Protein AF-A0A1Q3BZV1-F1 (afdb_monomer_lite)

Structure (mmCIF, N/CA/C/O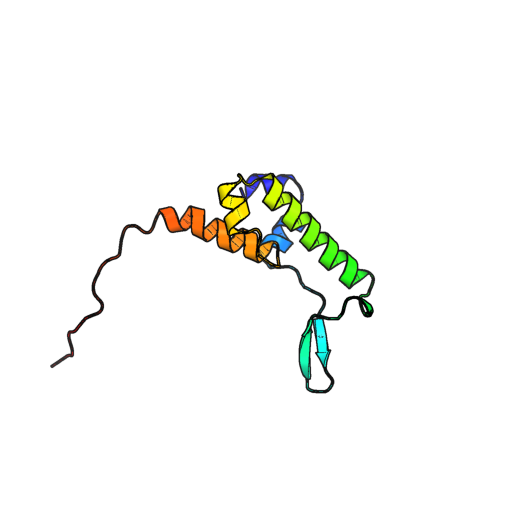 backbone):
data_AF-A0A1Q3BZV1-F1
#
_entry.id   AF-A0A1Q3BZV1-F1
#
loop_
_atom_site.group_PDB
_atom_site.id
_atom_site.type_symbol
_atom_site.label_atom_id
_atom_site.label_alt_id
_atom_site.label_comp_id
_atom_site.label_asym_id
_atom_site.label_entity_id
_atom_site.label_seq_id
_atom_site.pdbx_PDB_ins_code
_atom_site.Cartn_x
_atom_site.Cartn_y
_atom_site.Cartn_z
_atom_site.occupancy
_atom_site.B_iso_or_equiv
_atom_site.auth_seq_id
_atom_site.auth_comp_id
_atom_site.auth_asym_id
_atom_site.auth_atom_id
_atom_site.pdbx_PDB_model_num
ATOM 1 N N . MET A 1 1 ? -12.630 8.634 7.072 1.00 69.25 1 MET A N 1
ATOM 2 C CA . MET A 1 1 ? -11.194 8.699 6.705 1.00 69.25 1 MET A CA 1
ATOM 3 C C . MET A 1 1 ? -10.965 9.032 5.222 1.00 69.25 1 MET A C 1
ATOM 5 O O . MET A 1 1 ? -9.982 9.682 4.902 1.00 69.25 1 MET A O 1
ATOM 9 N N . THR A 1 2 ? -11.905 8.689 4.336 1.00 68.62 2 THR A N 1
ATOM 10 C CA . THR A 1 2 ? -11.879 8.932 2.879 1.00 68.62 2 THR A CA 1
ATOM 11 C C . THR A 1 2 ? -11.636 10.395 2.478 1.00 68.62 2 THR A C 1
ATOM 13 O O . THR A 1 2 ? -10.730 10.671 1.699 1.00 68.62 2 THR A O 1
ATOM 16 N N . ILE A 1 3 ? -12.382 11.340 3.071 1.00 71.69 3 ILE A N 1
ATOM 17 C CA . ILE A 1 3 ? -12.313 12.775 2.727 1.00 71.69 3 ILE A CA 1
ATOM 18 C C . ILE A 1 3 ? -10.908 13.343 2.981 1.00 71.69 3 ILE A C 1
ATOM 20 O O . ILE A 1 3 ? -10.380 14.065 2.147 1.00 71.69 3 ILE A O 1
ATOM 24 N N . PHE A 1 4 ? -10.265 12.961 4.088 1.00 72.81 4 PHE A N 1
ATOM 25 C CA . PHE A 1 4 ? -8.923 13.433 4.446 1.00 72.81 4 PHE A CA 1
ATOM 26 C C . PHE A 1 4 ? -7.856 13.008 3.424 1.00 72.81 4 PHE A C 1
ATOM 28 O O . PHE A 1 4 ? -7.014 13.810 3.026 1.00 72.81 4 PHE A O 1
ATOM 35 N N . ILE A 1 5 ? -7.914 11.758 2.958 1.00 72.19 5 ILE A N 1
ATOM 36 C CA . ILE A 1 5 ? -6.959 11.228 1.975 1.00 72.19 5 ILE A CA 1
ATOM 37 C C . ILE A 1 5 ? -7.179 11.890 0.609 1.00 72.19 5 ILE A C 1
ATOM 39 O O . ILE A 1 5 ? -6.217 12.334 -0.015 1.00 72.19 5 ILE A O 1
ATOM 43 N N . GLN A 1 6 ? -8.440 12.039 0.191 1.00 73.00 6 GLN A N 1
ATOM 44 C CA . GLN A 1 6 ? -8.803 12.721 -1.056 1.00 73.00 6 GLN A CA 1
ATOM 45 C C . GLN A 1 6 ? -8.371 14.195 -1.071 1.00 73.00 6 GLN A C 1
ATOM 47 O O . GLN A 1 6 ? -7.929 14.688 -2.104 1.00 73.00 6 GLN A O 1
ATOM 52 N N . THR A 1 7 ? -8.440 14.894 0.070 1.00 71.81 7 THR A N 1
ATOM 53 C CA . THR A 1 7 ? -7.965 16.286 0.177 1.00 71.81 7 THR A CA 1
ATOM 54 C C . THR A 1 7 ? -6.444 16.429 0.150 1.00 71.81 7 THR A C 1
ATOM 56 O O . THR A 1 7 ? -5.950 17.515 -0.139 1.00 71.81 7 THR A O 1
ATOM 59 N N . LEU A 1 8 ? -5.697 15.366 0.464 1.00 74.94 8 LEU A N 1
ATOM 60 C CA . LEU A 1 8 ? -4.234 15.395 0.464 1.00 74.94 8 LEU A CA 1
ATOM 61 C C . LEU A 1 8 ? -3.655 15.140 -0.928 1.00 74.94 8 LEU A C 1
ATOM 63 O O . LEU A 1 8 ? -2.739 15.851 -1.335 1.00 74.94 8 LEU A O 1
ATOM 67 N N . ASP A 1 9 ? -4.145 14.114 -1.629 1.00 77.50 9 ASP A N 1
ATOM 68 C CA . ASP A 1 9 ? -3.689 13.750 -2.975 1.00 77.50 9 ASP A CA 1
ATOM 69 C C . ASP A 1 9 ? -4.637 12.696 -3.572 1.00 77.50 9 ASP A C 1
ATOM 71 O O . ASP A 1 9 ? -4.674 11.548 -3.115 1.00 77.50 9 ASP A O 1
ATOM 75 N N . PHE A 1 10 ? -5.397 13.066 -4.605 1.00 76.62 10 PHE A N 1
ATOM 76 C CA . PHE A 1 10 ? -6.326 12.146 -5.271 1.00 76.62 10 PHE A CA 1
ATOM 77 C C . PHE A 1 10 ? -5.608 10.934 -5.884 1.00 76.62 10 PHE A C 1
ATOM 79 O O . PHE A 1 10 ? -6.137 9.829 -5.843 1.00 76.62 10 PHE A O 1
ATOM 86 N N . ASN A 1 11 ? -4.360 11.095 -6.340 1.00 77.75 11 ASN A N 1
ATOM 87 C CA . ASN A 1 11 ? -3.597 9.975 -6.894 1.00 77.75 11 ASN A CA 1
ATOM 88 C C . ASN A 1 11 ? -3.230 8.948 -5.814 1.00 77.75 11 ASN A C 1
ATOM 90 O O . ASN A 1 11 ? -3.091 7.762 -6.101 1.00 77.75 11 ASN A O 1
ATOM 94 N N . LEU A 1 12 ? -3.063 9.378 -4.557 1.00 80.06 12 LEU A N 1
ATOM 95 C CA . LEU A 1 12 ? -2.845 8.444 -3.449 1.00 80.06 12 LEU A CA 1
ATOM 96 C C . LEU A 1 12 ? -4.130 7.698 -3.099 1.00 80.06 12 LEU A C 1
ATOM 98 O O . LEU A 1 12 ? -4.064 6.528 -2.730 1.00 80.06 12 LEU A O 1
ATOM 102 N N . TRP A 1 13 ? -5.286 8.353 -3.229 1.00 82.31 13 TRP A N 1
ATOM 103 C CA . TRP A 1 13 ? -6.578 7.704 -3.035 1.00 82.31 13 TRP A CA 1
ATOM 104 C C . TRP A 1 13 ? -6.799 6.564 -4.038 1.00 82.31 13 TRP A C 1
ATOM 106 O O . TRP A 1 13 ? -7.143 5.461 -3.613 1.00 82.31 13 TRP A O 1
ATOM 116 N N . ASP A 1 14 ? -6.501 6.784 -5.320 1.00 83.12 14 ASP A N 1
ATOM 117 C CA . ASP A 1 14 ? -6.626 5.744 -6.352 1.00 83.12 14 ASP A CA 1
ATOM 118 C C . ASP A 1 14 ? -5.717 4.541 -6.052 1.00 83.12 14 ASP A C 1
ATOM 120 O O . ASP A 1 14 ? -6.160 3.395 -6.055 1.00 83.12 14 ASP A O 1
ATOM 124 N N . ILE A 1 15 ? -4.466 4.781 -5.643 1.00 82.25 15 ILE A N 1
ATOM 125 C CA . ILE A 1 15 ? -3.525 3.710 -5.260 1.00 82.25 15 ILE A CA 1
ATOM 126 C C . ILE A 1 15 ? -4.007 2.921 -4.036 1.00 82.25 15 ILE A C 1
ATOM 128 O O . ILE A 1 15 ? -3.760 1.716 -3.930 1.00 82.25 15 ILE A O 1
ATOM 132 N N . ILE A 1 16 ? -4.674 3.585 -3.093 1.00 83.44 16 ILE A N 1
ATOM 133 C CA . ILE A 1 16 ? -5.236 2.943 -1.901 1.00 83.44 16 ILE A CA 1
ATOM 134 C C . ILE A 1 16 ? -6.453 2.088 -2.265 1.00 83.44 16 ILE A C 1
ATOM 136 O O . ILE A 1 16 ? -6.612 1.005 -1.702 1.00 83.44 16 ILE A O 1
ATOM 140 N N . ILE A 1 17 ? -7.293 2.546 -3.197 1.00 84.44 17 ILE A N 1
ATOM 141 C CA . ILE A 1 17 ? -8.506 1.833 -3.607 1.00 84.44 17 ILE A CA 1
ATOM 142 C C . ILE A 1 17 ? -8.208 0.690 -4.563 1.00 84.44 17 ILE A C 1
ATOM 144 O O . ILE A 1 17 ? -8.643 -0.429 -4.294 1.00 84.44 17 ILE A O 1
ATOM 148 N N . ASP A 1 18 ? -7.455 0.922 -5.630 1.00 84.12 18 ASP A N 1
ATOM 149 C CA . ASP A 1 18 ? -7.188 -0.097 -6.647 1.00 84.12 18 ASP A CA 1
ATOM 150 C C . ASP A 1 18 ? -6.099 -1.062 -6.181 1.00 84.12 18 ASP A C 1
ATOM 152 O O . ASP A 1 18 ? -6.194 -2.279 -6.369 1.00 84.12 18 ASP A O 1
ATOM 156 N N . GLY A 1 19 ? -5.154 -0.547 -5.399 1.00 81.62 19 GLY A N 1
ATOM 157 C CA . GLY A 1 19 ? -3.973 -1.258 -4.949 1.00 81.62 19 GLY A CA 1
ATOM 158 C C . GLY A 1 19 ? -2.743 -0.837 -5.729 1.00 81.62 19 GLY A C 1
ATOM 159 O O . GLY A 1 19 ? -2.830 -0.512 -6.911 1.00 81.62 19 GLY A O 1
ATOM 160 N N . PRO A 1 20 ? -1.564 -0.854 -5.090 1.00 79.38 20 PRO A N 1
ATOM 161 C CA . PRO A 1 20 ? -0.344 -0.534 -5.798 1.00 79.38 20 PRO A CA 1
ATOM 162 C C . PRO A 1 20 ? -0.087 -1.592 -6.871 1.00 79.38 20 PRO A C 1
ATOM 164 O O . PRO A 1 20 ? -0.043 -2.790 -6.577 1.00 79.38 20 PRO A O 1
ATOM 167 N N . GLU A 1 21 ? 0.175 -1.150 -8.099 1.00 77.94 21 GLU A N 1
ATOM 168 C CA . GLU A 1 21 ? 0.789 -1.994 -9.119 1.00 77.94 21 GLU A CA 1
ATOM 169 C C . GLU A 1 21 ? 2.230 -2.299 -8.708 1.00 77.94 21 GLU A C 1
ATOM 171 O O . GLU A 1 21 ? 3.185 -1.668 -9.163 1.00 77.94 21 GLU A O 1
ATOM 176 N N . LEU A 1 22 ? 2.403 -3.236 -7.774 1.00 79.31 22 LEU A N 1
ATOM 177 C CA . LEU A 1 22 ? 3.735 -3.596 -7.322 1.00 79.31 22 LEU A CA 1
ATOM 178 C C . LEU A 1 22 ? 4.559 -4.111 -8.510 1.00 79.31 22 LEU A C 1
ATOM 180 O O . LEU A 1 22 ? 4.013 -4.745 -9.417 1.00 79.31 22 LEU A O 1
ATOM 184 N N . PRO A 1 23 ? 5.874 -3.860 -8.525 1.00 84.06 23 PRO A N 1
ATOM 185 C CA . PRO A 1 23 ? 6.756 -4.413 -9.538 1.00 84.06 23 PRO A CA 1
ATOM 186 C C . PRO A 1 23 ? 6.673 -5.940 -9.558 1.00 84.06 23 PRO A C 1
ATOM 188 O O . PRO A 1 23 ? 6.980 -6.602 -8.565 1.00 84.06 23 PRO A O 1
ATOM 191 N N . HIS A 1 24 ? 6.288 -6.511 -10.696 1.00 84.38 24 HIS A N 1
ATOM 192 C CA . HIS A 1 24 ? 6.283 -7.956 -10.911 1.00 84.38 24 HIS A CA 1
ATOM 193 C C . HIS A 1 24 ? 7.236 -8.322 -12.042 1.00 84.38 24 HIS A C 1
ATOM 195 O O . HIS A 1 24 ? 7.469 -7.539 -12.964 1.00 84.38 24 HIS A O 1
ATOM 201 N N . THR A 1 25 ? 7.788 -9.524 -11.967 1.00 84.38 25 THR A N 1
ATOM 202 C CA . THR A 1 25 ? 8.508 -10.158 -13.066 1.00 84.38 25 THR A CA 1
ATOM 203 C C . THR A 1 25 ? 7.814 -11.465 -13.411 1.00 84.38 25 THR A C 1
ATOM 205 O O . THR A 1 25 ? 7.238 -12.119 -12.541 1.00 84.38 25 THR A O 1
ATOM 208 N N . ILE A 1 26 ? 7.846 -11.829 -14.687 1.00 83.69 26 ILE A N 1
ATOM 209 C CA . ILE A 1 26 ? 7.396 -13.137 -15.155 1.00 83.69 26 ILE A CA 1
ATOM 210 C C . ILE A 1 26 ? 8.654 -13.991 -15.275 1.00 83.69 26 ILE A C 1
ATOM 212 O O . ILE A 1 26 ? 9.614 -13.590 -15.937 1.00 83.69 26 ILE A O 1
ATOM 216 N N . SER A 1 27 ? 8.692 -15.112 -14.560 1.00 79.81 27 SER A N 1
ATOM 217 C CA . SER A 1 27 ? 9.797 -16.061 -14.662 1.00 79.81 27 SER A CA 1
ATOM 218 C C . SER A 1 27 ? 9.790 -16.751 -16.033 1.00 79.81 27 SER A C 1
ATOM 220 O O . SER A 1 27 ? 8.818 -16.654 -16.786 1.00 79.81 27 SER A O 1
ATOM 222 N N . LYS A 1 28 ? 10.860 -17.477 -16.378 1.00 78.00 28 LYS A N 1
ATOM 223 C CA . LYS A 1 28 ? 10.919 -18.218 -17.655 1.00 78.00 28 LYS A CA 1
ATOM 224 C C . LYS A 1 28 ? 9.812 -19.273 -17.764 1.00 78.00 28 LYS A C 1
ATOM 226 O O . LYS A 1 28 ? 9.413 -19.640 -18.861 1.00 78.00 28 LYS A O 1
ATOM 231 N N . GLU A 1 29 ? 9.301 -19.713 -16.621 1.00 84.06 29 GLU A N 1
ATOM 232 C CA . GLU A 1 29 ? 8.229 -20.691 -16.457 1.00 84.06 29 GLU A CA 1
ATOM 233 C C . GLU A 1 29 ? 6.830 -20.040 -16.472 1.00 84.06 29 GLU A C 1
ATOM 235 O O . GLU A 1 29 ? 5.833 -20.715 -16.232 1.00 84.06 29 GLU A O 1
ATOM 240 N N . GLY A 1 30 ? 6.733 -18.729 -16.730 1.00 83.06 30 GLY A N 1
ATOM 241 C CA . GLY A 1 30 ? 5.463 -17.998 -16.787 1.00 83.06 30 GLY A CA 1
ATOM 242 C C . GLY A 1 30 ? 4.889 -17.611 -15.420 1.00 83.06 30 GLY A C 1
ATOM 243 O O . GLY A 1 30 ? 3.788 -17.066 -15.349 1.00 83.06 30 GLY A O 1
ATOM 244 N N . VAL A 1 31 ? 5.615 -17.856 -14.325 1.00 85.31 31 VAL A N 1
ATOM 245 C CA . VAL A 1 31 ? 5.145 -17.548 -12.969 1.00 85.31 31 VAL A CA 1
ATOM 246 C C . VAL A 1 31 ? 5.331 -16.059 -12.688 1.00 85.31 31 VAL A C 1
ATOM 248 O O . VAL A 1 31 ? 6.439 -15.530 -12.781 1.00 85.31 31 VAL A O 1
ATOM 251 N N . LYS A 1 32 ? 4.244 -15.368 -12.324 1.00 84.62 32 LYS A N 1
ATOM 252 C CA . LYS A 1 32 ? 4.286 -13.962 -11.902 1.00 84.62 32 LYS A CA 1
ATOM 253 C C . LYS A 1 32 ? 4.741 -13.888 -10.446 1.00 84.62 32 LYS A C 1
ATOM 255 O O . LYS A 1 32 ? 4.006 -14.281 -9.545 1.00 84.62 32 LYS A O 1
ATOM 260 N N . THR A 1 33 ? 5.933 -13.355 -10.210 1.00 84.75 33 THR A N 1
ATOM 261 C CA . THR A 1 33 ? 6.477 -13.129 -8.864 1.00 84.75 33 THR A CA 1
ATOM 262 C C . THR A 1 33 ? 6.769 -11.652 -8.649 1.00 84.75 33 THR A C 1
ATOM 264 O O . THR A 1 33 ? 6.887 -10.882 -9.606 1.00 84.75 33 THR A O 1
ATOM 267 N N . LEU A 1 34 ? 6.909 -11.232 -7.389 1.00 84.56 34 LEU A N 1
ATOM 268 C CA . LEU A 1 34 ? 7.418 -9.895 -7.096 1.00 84.56 34 LEU A CA 1
ATOM 269 C C . LEU A 1 34 ? 8.804 -9.739 -7.718 1.00 84.56 34 LEU A C 1
ATOM 271 O O . LEU A 1 34 ? 9.663 -10.620 -7.615 1.00 84.56 34 LEU A O 1
ATOM 275 N N . LYS A 1 35 ? 9.001 -8.613 -8.398 1.00 86.00 35 LYS A N 1
ATOM 276 C CA . LYS A 1 35 ? 10.291 -8.268 -8.973 1.00 86.00 35 LYS A CA 1
ATOM 277 C C . LYS A 1 35 ? 11.266 -8.016 -7.810 1.00 86.00 35 LYS A C 1
ATOM 279 O O . LYS A 1 35 ? 10.903 -7.334 -6.851 1.00 86.00 35 LYS A O 1
ATOM 284 N N . PRO A 1 36 ? 12.493 -8.556 -7.840 1.00 86.38 36 PRO A N 1
ATOM 285 C CA . PRO A 1 36 ? 13.496 -8.220 -6.838 1.00 86.38 36 PRO A CA 1
ATOM 286 C C . PRO A 1 36 ? 13.932 -6.758 -6.994 1.00 86.38 36 PRO A C 1
ATOM 288 O O . PRO A 1 36 ? 14.030 -6.247 -8.110 1.00 86.38 36 PRO A O 1
ATOM 291 N N . ARG A 1 37 ? 14.248 -6.095 -5.873 1.00 84.38 37 ARG A N 1
ATOM 292 C CA . ARG A 1 37 ? 14.623 -4.667 -5.847 1.00 84.38 37 ARG A CA 1
ATOM 293 C C . ARG A 1 37 ? 15.809 -4.335 -6.763 1.00 84.38 37 ARG A C 1
ATOM 295 O O . ARG A 1 37 ? 15.863 -3.237 -7.299 1.00 84.38 37 ARG A O 1
ATOM 302 N N . SER A 1 38 ? 16.732 -5.273 -6.968 1.00 86.50 38 SER A N 1
ATOM 303 C CA . SER A 1 38 ? 17.886 -5.110 -7.862 1.00 86.50 38 SER A CA 1
ATOM 304 C C . SER A 1 38 ? 17.518 -4.937 -9.340 1.00 86.50 38 SER A C 1
ATOM 306 O O . SER A 1 38 ? 18.346 -4.460 -10.106 1.00 86.50 38 SER A O 1
ATOM 308 N N . LEU A 1 39 ? 16.303 -5.320 -9.744 1.00 88.00 39 LEU A N 1
ATOM 309 C CA . LEU A 1 39 ? 15.811 -5.207 -11.121 1.00 88.00 39 LEU A CA 1
ATOM 310 C C . LEU A 1 39 ? 14.822 -4.049 -11.305 1.00 88.00 39 LEU A C 1
ATOM 312 O O . LEU A 1 39 ? 14.187 -3.951 -12.355 1.00 88.00 39 LEU A O 1
ATOM 316 N N . TYR A 1 40 ? 14.629 -3.214 -10.282 1.00 91.25 40 TYR A N 1
ATOM 317 C CA . TYR A 1 40 ? 13.678 -2.111 -10.354 1.00 91.25 40 TYR A CA 1
ATOM 318 C C . TYR A 1 40 ? 14.126 -1.078 -11.379 1.00 91.25 40 TYR A C 1
ATOM 320 O O . TYR A 1 40 ? 15.249 -0.584 -11.348 1.00 91.25 40 TYR A O 1
ATOM 328 N N . THR A 1 41 ? 13.200 -0.734 -12.261 1.00 91.69 41 THR A N 1
ATOM 329 C CA . THR A 1 41 ? 13.277 0.463 -13.089 1.00 91.69 41 THR A CA 1
ATOM 330 C C . THR A 1 41 ? 12.907 1.699 -12.262 1.00 91.69 41 THR A C 1
ATOM 332 O O . THR A 1 41 ? 12.391 1.603 -11.140 1.00 91.69 41 THR A O 1
ATOM 335 N N . ASP A 1 42 ? 13.121 2.884 -12.826 1.00 92.44 42 ASP A N 1
ATOM 336 C CA . ASP A 1 42 ? 12.686 4.136 -12.200 1.00 92.44 42 ASP A CA 1
ATOM 337 C C . ASP A 1 42 ? 11.165 4.172 -11.982 1.00 92.44 42 ASP A C 1
ATOM 339 O O . ASP A 1 42 ? 10.697 4.688 -10.967 1.00 92.44 42 ASP A O 1
ATOM 343 N N . ASP A 1 43 ? 10.384 3.580 -12.893 1.00 89.44 43 ASP A N 1
ATOM 344 C CA . ASP A 1 43 ? 8.927 3.458 -12.756 1.00 89.44 43 ASP A CA 1
ATOM 345 C C . ASP A 1 43 ? 8.534 2.523 -11.602 1.00 89.44 43 ASP A C 1
ATOM 347 O O . ASP A 1 43 ? 7.730 2.889 -10.742 1.00 89.44 43 ASP A O 1
ATOM 351 N N . ASP A 1 44 ? 9.178 1.351 -11.514 1.00 89.56 44 ASP A N 1
ATOM 352 C CA . ASP A 1 44 ? 8.988 0.409 -10.403 1.00 89.56 44 ASP A CA 1
ATOM 353 C C . ASP A 1 44 ? 9.265 1.090 -9.050 1.00 89.56 44 ASP A C 1
ATOM 355 O O . ASP A 1 44 ? 8.522 0.929 -8.075 1.00 89.56 44 ASP A O 1
ATOM 359 N N . THR A 1 45 ? 10.326 1.897 -8.999 1.00 90.00 45 THR A N 1
ATOM 360 C CA . THR A 1 45 ? 10.717 2.647 -7.804 1.00 90.00 45 THR A CA 1
ATOM 361 C C . THR A 1 45 ? 9.672 3.696 -7.434 1.00 90.00 45 THR A C 1
ATOM 363 O O . THR A 1 45 ? 9.276 3.766 -6.266 1.00 90.00 45 THR A O 1
ATOM 366 N N . LYS A 1 46 ? 9.166 4.465 -8.408 1.00 89.56 46 LYS A N 1
ATOM 367 C CA . LYS A 1 46 ? 8.089 5.447 -8.192 1.00 89.56 46 LYS A CA 1
ATOM 368 C C . LYS A 1 46 ? 6.829 4.786 -7.634 1.00 89.56 46 LYS A C 1
ATOM 370 O O . LYS A 1 46 ? 6.266 5.279 -6.658 1.00 89.56 46 LYS A O 1
ATOM 375 N N . LYS A 1 47 ? 6.427 3.633 -8.174 1.00 87.38 47 LYS A N 1
ATOM 376 C CA . LYS A 1 47 ? 5.267 2.861 -7.690 1.00 87.38 47 LYS A CA 1
ATOM 377 C C . LYS A 1 47 ? 5.430 2.420 -6.235 1.00 87.38 47 LYS A C 1
ATOM 379 O O . LYS A 1 47 ? 4.529 2.603 -5.415 1.00 87.38 47 LYS A O 1
ATOM 384 N N . VAL A 1 48 ? 6.605 1.903 -5.871 1.00 89.00 48 VAL A N 1
ATOM 385 C CA . VAL A 1 48 ? 6.898 1.504 -4.484 1.00 89.00 48 VAL A CA 1
ATOM 386 C C . VAL A 1 48 ? 6.925 2.709 -3.539 1.00 89.00 48 VAL A C 1
ATOM 388 O O . VAL A 1 48 ? 6.402 2.622 -2.424 1.00 89.00 48 VAL A O 1
ATOM 391 N N . GLN A 1 49 ? 7.481 3.843 -3.974 1.00 90.00 49 GLN A N 1
ATOM 392 C CA . GLN A 1 49 ? 7.476 5.089 -3.203 1.00 90.00 49 GLN A CA 1
ATOM 393 C C . GLN A 1 49 ? 6.057 5.609 -2.966 1.00 90.00 49 GLN A C 1
ATOM 395 O O . GLN A 1 49 ? 5.733 6.007 -1.846 1.00 90.00 49 GLN A O 1
ATOM 400 N N . LEU A 1 50 ? 5.193 5.562 -3.980 1.00 88.94 50 LEU A N 1
ATOM 401 C CA . LEU A 1 50 ? 3.795 5.965 -3.852 1.00 88.94 50 LEU A CA 1
ATOM 402 C C . LEU A 1 50 ? 3.031 5.077 -2.865 1.00 88.94 50 LEU A C 1
ATOM 404 O O . LEU A 1 50 ? 2.310 5.598 -2.011 1.00 88.94 50 LEU A O 1
ATOM 408 N N . ASN A 1 51 ? 3.240 3.756 -2.898 1.00 89.50 51 ASN A N 1
ATOM 409 C CA . ASN A 1 51 ? 2.676 2.859 -1.886 1.00 89.50 51 ASN A CA 1
ATOM 410 C C . ASN A 1 51 ? 3.180 3.218 -0.478 1.00 89.50 51 ASN A C 1
ATOM 412 O O . ASN A 1 51 ? 2.387 3.315 0.455 1.00 89.50 51 ASN A O 1
ATOM 416 N N . ALA A 1 52 ? 4.482 3.473 -0.310 1.00 90.38 52 ALA A N 1
ATOM 417 C CA . ALA A 1 52 ? 5.042 3.869 0.983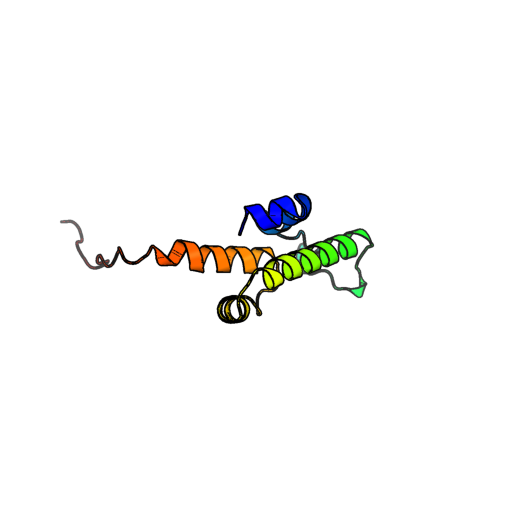 1.00 90.38 52 ALA A CA 1
ATOM 418 C C . ALA A 1 52 ? 4.456 5.200 1.492 1.00 90.38 52 ALA A C 1
ATOM 420 O O . ALA A 1 52 ? 4.091 5.300 2.664 1.00 90.38 52 ALA A O 1
ATOM 421 N N . LYS A 1 53 ? 4.303 6.199 0.613 1.00 90.38 53 LYS A N 1
ATOM 422 C CA . LYS A 1 53 ? 3.663 7.486 0.930 1.00 90.38 53 LYS A CA 1
ATOM 423 C C . LYS A 1 53 ? 2.202 7.289 1.340 1.00 90.38 53 LYS A C 1
ATOM 425 O O . LYS A 1 53 ? 1.772 7.851 2.343 1.00 90.38 53 LYS A O 1
ATOM 430 N N . SER A 1 54 ? 1.476 6.431 0.629 1.00 90.00 54 SER A N 1
ATOM 431 C CA . SER A 1 54 ? 0.088 6.075 0.941 1.00 90.00 54 SER A CA 1
ATOM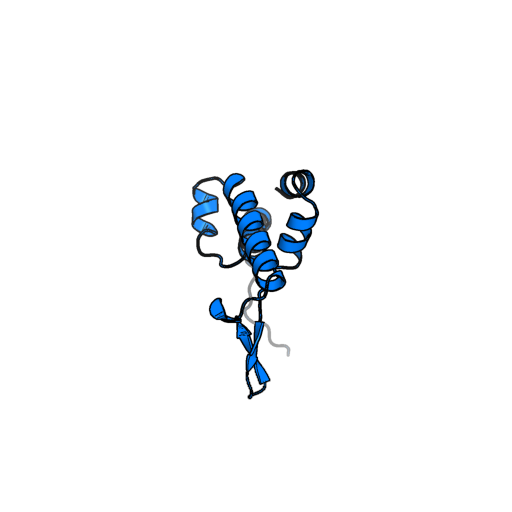 432 C C . SER A 1 54 ? -0.034 5.416 2.320 1.00 90.00 54 SER A C 1
ATOM 434 O O . SER A 1 54 ? -0.854 5.838 3.133 1.00 90.00 54 SER A O 1
ATOM 436 N N . LYS A 1 55 ? 0.846 4.455 2.647 1.00 91.06 55 LYS A N 1
ATOM 437 C CA . LYS A 1 55 ? 0.907 3.841 3.988 1.00 91.06 55 LYS A CA 1
ATOM 438 C C . LYS A 1 55 ? 1.149 4.886 5.075 1.00 91.06 55 LYS A C 1
ATOM 440 O O . LYS A 1 55 ? 0.491 4.851 6.108 1.00 91.06 55 LYS A O 1
ATOM 445 N N . GLN A 1 56 ? 2.064 5.828 4.845 1.00 90.56 56 GLN A N 1
ATOM 446 C CA . GLN A 1 56 ? 2.355 6.898 5.803 1.00 90.56 56 GLN A CA 1
ATOM 447 C C . GLN A 1 56 ? 1.148 7.810 6.047 1.00 90.56 56 GLN A C 1
ATOM 449 O O . GLN A 1 56 ? 0.875 8.155 7.194 1.00 90.56 56 GLN A O 1
ATOM 454 N N . VAL A 1 57 ? 0.405 8.176 4.998 1.00 88.31 57 VAL A N 1
ATOM 455 C CA . VAL A 1 57 ? -0.826 8.973 5.134 1.00 88.31 57 VAL A CA 1
ATOM 456 C C . VAL A 1 57 ? -1.869 8.229 5.964 1.00 88.31 57 VAL A C 1
ATOM 458 O O . VAL A 1 57 ? -2.445 8.828 6.868 1.00 88.31 57 VAL A O 1
ATOM 461 N N . ILE A 1 58 ? -2.062 6.930 5.707 1.00 88.31 58 ILE A N 1
ATOM 462 C CA . ILE A 1 58 ? -2.978 6.097 6.494 1.00 88.31 58 ILE A CA 1
ATOM 463 C C . ILE A 1 58 ? -2.531 6.072 7.957 1.00 88.31 58 ILE A C 1
ATOM 465 O O . ILE A 1 58 ? -3.309 6.466 8.812 1.00 88.31 58 ILE A O 1
ATOM 469 N N . ILE A 1 59 ? -1.278 5.697 8.248 1.00 89.38 59 ILE A N 1
ATOM 470 C CA . ILE A 1 59 ? -0.750 5.576 9.622 1.00 89.38 59 ILE A CA 1
ATOM 471 C C . ILE A 1 59 ? -0.924 6.870 10.419 1.00 89.38 59 ILE A C 1
ATOM 473 O O . ILE A 1 59 ? -1.305 6.817 11.583 1.00 89.38 59 ILE A O 1
ATOM 477 N N . ARG A 1 60 ? -0.675 8.030 9.800 1.00 87.75 60 ARG A N 1
ATOM 478 C CA . ARG A 1 60 ? -0.841 9.338 10.455 1.00 87.75 60 ARG A CA 1
ATOM 479 C C . ARG A 1 60 ? -2.282 9.640 10.863 1.00 87.75 60 ARG A C 1
ATOM 481 O O . ARG A 1 60 ? -2.482 10.469 11.742 1.00 87.75 60 ARG A O 1
ATOM 488 N N . ALA A 1 61 ? -3.260 9.008 10.220 1.00 85.81 61 ALA A N 1
ATOM 489 C CA . ALA A 1 61 ? -4.671 9.160 10.546 1.00 85.81 61 ALA A CA 1
ATOM 490 C C . ALA A 1 61 ? -5.160 8.165 11.617 1.00 85.81 61 ALA A C 1
ATOM 492 O O . ALA A 1 61 ? -6.297 8.297 12.061 1.00 85.81 61 ALA A O 1
ATOM 493 N N . LEU A 1 62 ? -4.339 7.186 12.027 1.00 89.12 62 LEU A N 1
ATOM 494 C CA . LEU A 1 62 ? -4.735 6.124 12.959 1.00 89.12 62 LEU A CA 1
ATOM 495 C C . LEU A 1 62 ? -4.364 6.434 14.405 1.00 89.12 62 LEU A C 1
ATOM 497 O O . LEU A 1 62 ? -3.317 7.016 14.693 1.00 89.12 62 LEU A O 1
ATOM 501 N N . ASN A 1 63 ? -5.180 5.935 15.331 1.00 89.19 63 ASN A N 1
ATOM 502 C CA . ASN A 1 63 ? -4.775 5.798 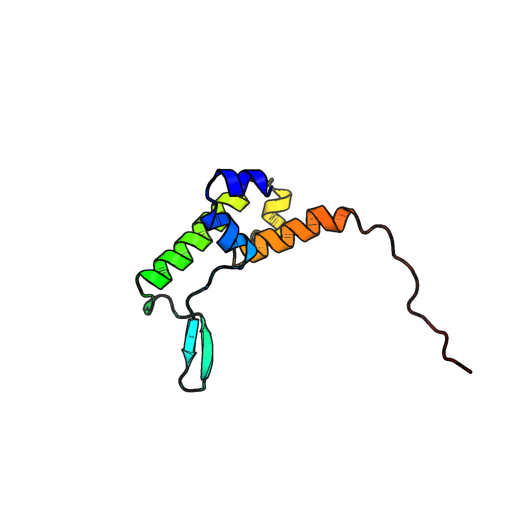16.727 1.00 89.19 63 ASN A CA 1
ATOM 503 C C . ASN A 1 63 ? -3.927 4.527 16.951 1.00 89.19 63 ASN A C 1
ATOM 505 O O . ASN A 1 63 ? -3.791 3.672 16.074 1.00 89.19 63 ASN A O 1
ATOM 509 N N . SER A 1 64 ? -3.355 4.376 18.149 1.00 89.44 64 SER A N 1
ATOM 510 C CA . SER A 1 64 ? -2.462 3.252 18.470 1.00 89.44 64 SER A CA 1
ATOM 511 C C . SER A 1 64 ? -3.123 1.875 18.332 1.00 89.44 64 SER A C 1
ATOM 513 O O . SER A 1 64 ? -2.461 0.921 17.927 1.00 89.44 64 SER A O 1
ATOM 515 N N . ASN A 1 65 ? -4.418 1.752 18.643 1.00 88.06 65 ASN A N 1
ATOM 516 C CA . ASN A 1 65 ? -5.138 0.483 18.530 1.00 88.06 65 ASN A CA 1
ATOM 517 C C . ASN A 1 65 ? -5.334 0.083 17.061 1.00 88.06 65 ASN A C 1
ATOM 519 O O . ASN A 1 65 ? -5.034 -1.044 16.677 1.00 88.06 65 ASN A O 1
ATOM 523 N N . GLU A 1 66 ? -5.782 1.022 16.231 1.00 89.44 66 GLU A N 1
ATOM 524 C CA . GLU A 1 66 ? -5.944 0.816 14.790 1.00 89.44 66 GLU A CA 1
ATOM 525 C C . GLU A 1 66 ? -4.605 0.517 14.117 1.00 89.44 66 GLU A C 1
ATOM 527 O O . GLU A 1 66 ? -4.505 -0.428 13.336 1.00 89.44 66 GLU A O 1
ATOM 532 N N . PHE A 1 67 ? -3.552 1.257 14.475 1.00 90.00 67 PHE A N 1
ATOM 533 C CA . PHE A 1 67 ? -2.203 1.019 13.971 1.00 90.00 67 PHE A CA 1
ATOM 534 C C . PHE A 1 67 ? -1.740 -0.418 14.235 1.00 90.00 67 PHE A C 1
ATOM 536 O O . PHE A 1 67 ? -1.259 -1.086 13.320 1.00 90.00 67 PHE A O 1
ATOM 543 N N . ASN A 1 68 ? -1.934 -0.929 15.454 1.00 90.31 68 ASN A N 1
ATOM 544 C CA . ASN A 1 68 ? -1.550 -2.296 15.800 1.00 90.31 68 ASN A CA 1
ATOM 545 C C . ASN A 1 68 ? -2.262 -3.341 14.927 1.00 90.31 68 ASN A C 1
ATOM 547 O O . ASN A 1 68 ? -1.653 -4.351 14.580 1.00 90.31 68 ASN A O 1
ATOM 551 N N . GLN A 1 69 ? -3.506 -3.082 14.510 1.00 89.25 69 GLN A N 1
ATOM 552 C CA . GLN A 1 69 ? -4.268 -3.995 13.653 1.00 89.25 69 GLN A CA 1
ATOM 553 C C . GLN A 1 69 ? -3.762 -4.043 12.209 1.00 89.25 69 GLN A C 1
ATOM 555 O O . GLN A 1 69 ? -3.923 -5.074 11.555 1.00 89.25 69 GLN A O 1
ATOM 560 N N . VAL A 1 70 ? -3.180 -2.952 11.702 1.00 89.75 70 VAL A N 1
ATOM 561 C CA . VAL A 1 70 ? -2.777 -2.831 10.289 1.00 89.75 70 VAL A CA 1
ATOM 562 C C . VAL A 1 70 ? -1.269 -2.749 10.064 1.00 89.75 70 VAL A C 1
ATOM 564 O O . VAL A 1 70 ? -0.824 -2.757 8.918 1.00 89.75 70 VAL A O 1
ATOM 567 N N . SER A 1 71 ? -0.468 -2.699 11.128 1.00 88.38 71 SER A N 1
ATOM 568 C CA . SER A 1 71 ? 0.994 -2.559 11.061 1.00 88.38 71 SER A CA 1
ATOM 569 C C . SER A 1 71 ? 1.685 -3.673 10.264 1.00 88.38 71 SER A C 1
ATOM 571 O O . SER A 1 71 ? 2.707 -3.423 9.626 1.00 88.38 71 SER A O 1
ATOM 573 N N . SER A 1 72 ? 1.107 -4.877 10.241 1.00 89.56 72 SER A N 1
ATOM 574 C CA . SER A 1 72 ? 1.616 -6.034 9.495 1.00 89.56 72 SER A CA 1
ATOM 575 C C . SER A 1 72 ? 1.232 -6.055 8.011 1.00 89.56 72 SER A C 1
ATOM 577 O O . SER A 1 72 ? 1.726 -6.906 7.273 1.00 89.56 72 SER A O 1
ATOM 579 N N . CYS A 1 73 ? 0.375 -5.140 7.548 1.00 90.75 73 CYS A N 1
ATOM 580 C CA . CYS A 1 73 ? -0.066 -5.108 6.153 1.00 90.75 73 CYS A CA 1
ATOM 581 C C . CYS A 1 73 ? 1.086 -4.702 5.220 1.00 90.75 73 CYS A C 1
ATOM 583 O O . CYS A 1 73 ? 1.836 -3.747 5.481 1.00 90.75 73 CYS A O 1
ATOM 585 N N . ALA A 1 74 ? 1.213 -5.396 4.090 1.00 87.94 74 ALA A N 1
ATOM 586 C CA . ALA A 1 74 ? 2.262 -5.141 3.114 1.00 87.94 74 ALA A CA 1
ATOM 587 C C . ALA A 1 74 ? 1.962 -3.865 2.312 1.00 87.94 74 ALA A C 1
ATOM 589 O O . ALA A 1 74 ? 2.856 -3.028 2.122 1.00 87.94 74 ALA A O 1
ATOM 590 N N . THR A 1 75 ? 0.702 -3.656 1.925 1.00 90.00 75 THR A N 1
ATOM 591 C CA . THR A 1 75 ? 0.268 -2.550 1.052 1.00 90.00 75 THR A CA 1
ATOM 592 C C . THR A 1 75 ? -0.665 -1.555 1.739 1.00 90.00 75 THR A C 1
ATOM 594 O O . THR A 1 75 ? -1.322 -1.873 2.727 1.00 90.00 75 THR A O 1
ATOM 597 N N . ALA A 1 76 ? -0.741 -0.332 1.203 1.00 90.62 76 ALA A N 1
ATOM 598 C CA . ALA A 1 76 ? -1.698 0.670 1.675 1.00 90.62 76 ALA A CA 1
ATOM 599 C C . ALA A 1 76 ? -3.159 0.218 1.480 1.00 90.62 76 ALA A C 1
ATOM 601 O O . ALA A 1 76 ? -3.996 0.480 2.342 1.00 90.62 76 ALA A O 1
ATOM 602 N N . LYS A 1 77 ? -3.443 -0.522 0.399 1.00 90.94 77 LYS A N 1
ATOM 603 C CA . LYS A 1 77 ? -4.756 -1.130 0.145 1.00 90.94 77 LYS A CA 1
ATOM 604 C C . LYS A 1 77 ? -5.150 -2.112 1.241 1.00 90.94 77 LYS A C 1
ATOM 606 O O . LYS A 1 77 ? -6.233 -1.989 1.790 1.00 90.94 77 LYS A O 1
ATOM 611 N N . GLU A 1 78 ? -4.263 -3.029 1.623 1.00 90.75 78 GLU A N 1
ATOM 612 C CA . GLU A 1 78 ? -4.545 -3.977 2.712 1.00 90.75 78 GLU A CA 1
ATOM 613 C C . GLU A 1 78 ? -4.819 -3.263 4.042 1.00 90.75 78 GLU A C 1
ATOM 615 O O . GLU A 1 78 ? -5.730 -3.655 4.772 1.00 90.75 78 GLU A O 1
ATOM 620 N N . MET A 1 79 ? -4.074 -2.188 4.345 1.00 91.81 79 MET A N 1
ATOM 621 C CA . MET A 1 79 ? -4.352 -1.360 5.525 1.00 91.81 79 MET A CA 1
ATOM 622 C C . MET A 1 79 ? -5.760 -0.761 5.446 1.00 91.81 79 MET A C 1
ATOM 624 O O . MET A 1 79 ? -6.513 -0.835 6.413 1.00 91.81 79 MET A O 1
ATOM 628 N N . TRP A 1 80 ? -6.130 -0.197 4.295 1.00 90.81 80 TRP A N 1
ATOM 629 C CA . TRP A 1 80 ? -7.446 0.395 4.070 1.00 90.81 80 TRP A CA 1
ATOM 630 C C . TRP A 1 80 ? -8.584 -0.631 4.128 1.00 90.81 80 TRP A C 1
ATOM 632 O O . TRP A 1 80 ? -9.590 -0.388 4.791 1.00 90.81 80 TRP A O 1
ATOM 642 N N . ASP A 1 81 ? -8.423 -1.791 3.494 1.00 89.19 81 ASP A N 1
ATOM 643 C CA . ASP A 1 81 ? -9.410 -2.871 3.501 1.00 89.19 81 ASP A CA 1
ATOM 644 C C . ASP A 1 81 ? -9.647 -3.400 4.917 1.00 89.19 81 ASP A C 1
ATOM 646 O O . ASP A 1 81 ? -10.792 -3.589 5.329 1.00 89.19 81 ASP A O 1
ATOM 650 N N . ARG A 1 82 ? -8.582 -3.548 5.711 1.00 89.44 82 ARG A N 1
ATOM 651 C CA . ARG A 1 82 ? -8.697 -3.969 7.110 1.00 89.44 82 ARG A CA 1
ATOM 652 C C . ARG A 1 82 ? -9.375 -2.913 7.983 1.00 89.44 82 ARG A C 1
ATOM 654 O O . ARG A 1 82 ? -10.194 -3.264 8.826 1.00 89.44 82 ARG A O 1
ATOM 661 N N . LEU A 1 83 ? -9.097 -1.630 7.749 1.00 87.56 83 LEU A N 1
ATOM 662 C CA . LEU A 1 83 ? -9.776 -0.535 8.448 1.00 87.56 83 LEU A CA 1
ATOM 663 C C . LEU A 1 83 ? -11.258 -0.455 8.082 1.00 87.56 83 LEU A C 1
ATOM 665 O O . LEU A 1 83 ? -12.080 -0.295 8.981 1.00 87.56 83 LEU A O 1
ATOM 669 N N . LYS A 1 84 ? -11.618 -0.626 6.801 1.00 85.94 84 LYS A N 1
ATOM 670 C CA . LYS A 1 84 ? -13.025 -0.727 6.379 1.00 85.94 84 LYS A CA 1
ATOM 671 C C . LYS A 1 84 ? -13.743 -1.821 7.157 1.00 85.94 84 LYS A C 1
ATOM 673 O O . LYS A 1 84 ? -14.789 -1.544 7.724 1.00 85.94 84 LYS A O 1
ATOM 678 N N . VAL A 1 85 ? -13.157 -3.015 7.283 1.00 82.31 85 VAL A N 1
ATOM 679 C CA . VAL A 1 85 ? -13.760 -4.104 8.072 1.00 82.31 85 VAL A CA 1
ATOM 680 C C . VAL A 1 85 ? -13.952 -3.711 9.539 1.00 82.31 85 VAL A C 1
ATOM 682 O O . VAL A 1 85 ? -14.984 -4.040 10.109 1.00 82.31 85 VAL A O 1
ATOM 685 N N . THR A 1 86 ? -13.026 -2.983 10.163 1.00 76.12 86 THR A N 1
ATOM 686 C CA . THR A 1 86 ? -13.194 -2.541 11.559 1.00 76.12 86 THR A CA 1
ATOM 687 C C . THR A 1 86 ? -14.330 -1.521 11.720 1.00 76.12 86 THR A C 1
ATOM 689 O O . THR A 1 86 ? -15.104 -1.632 12.672 1.00 76.12 86 THR A O 1
ATOM 692 N N . TYR A 1 87 ? -14.474 -0.565 10.793 1.00 76.31 87 TYR A N 1
ATOM 693 C CA . TYR A 1 87 ? -15.511 0.479 10.858 1.00 76.31 87 TYR A CA 1
ATOM 694 C C . TYR A 1 87 ? -16.883 0.041 10.314 1.00 76.31 87 TYR A C 1
ATOM 696 O O . TYR A 1 87 ? -17.911 0.517 10.784 1.00 76.31 87 TYR A O 1
ATOM 704 N N . GLU A 1 88 ? -16.922 -0.863 9.335 1.00 74.69 88 GLU A N 1
ATOM 705 C CA . GLU A 1 88 ? -18.157 -1.410 8.750 1.00 74.69 88 GLU A CA 1
ATOM 706 C C . GLU A 1 88 ? -18.615 -2.677 9.493 1.00 74.69 88 GLU A C 1
ATOM 708 O O . GLU A 1 88 ? -19.810 -2.920 9.657 1.00 74.69 88 GLU A O 1
ATOM 713 N N . GLY A 1 89 ? -17.674 -3.467 10.015 1.00 51.88 89 GLY A N 1
ATOM 714 C CA . GLY A 1 89 ? -17.918 -4.684 10.794 1.00 51.88 89 GLY A CA 1
ATOM 715 C C . GLY A 1 89 ? -18.347 -4.433 12.239 1.00 51.88 89 GLY A C 1
ATOM 716 O O . GLY A 1 89 ? -18.869 -5.346 12.874 1.00 51.88 89 GLY A O 1
ATOM 717 N N . THR A 1 90 ? -18.255 -3.197 12.744 1.00 52.12 90 THR A N 1
ATOM 718 C CA . THR A 1 90 ? -18.928 -2.821 14.001 1.00 52.12 90 THR A CA 1
ATOM 719 C C . THR A 1 90 ? -20.460 -2.836 13.877 1.00 52.12 90 THR A C 1
ATOM 721 O O . THR A 1 90 ? -21.144 -2.833 14.897 1.00 52.12 90 THR A O 1
ATOM 724 N N . ASN A 1 91 ? -21.014 -2.938 12.658 1.00 51.03 91 ASN A N 1
ATOM 725 C CA . ASN A 1 91 ? -22.450 -3.130 12.416 1.00 51.03 91 ASN A CA 1
ATOM 726 C C . ASN A 1 91 ? -22.883 -4.598 12.234 1.00 51.03 91 ASN A C 1
ATOM 728 O O . ASN A 1 91 ? -24.066 -4.850 12.008 1.00 51.03 91 ASN A O 1
ATOM 732 N N . GLN A 1 92 ? -21.995 -5.588 12.385 1.00 48.56 92 GLN A N 1
ATOM 733 C CA . GLN A 1 92 ? -22.386 -7.006 12.380 1.00 48.56 92 GLN A CA 1
ATOM 734 C C . GLN A 1 92 ? -22.510 -7.578 13.799 1.00 48.56 92 GLN A C 1
ATOM 736 O O . GLN A 1 92 ? -21.862 -8.550 14.170 1.00 48.56 92 GLN A O 1
ATOM 741 N N . VAL A 1 93 ? -23.441 -7.016 14.573 1.00 44.00 93 VAL A N 1
ATOM 742 C CA . VAL A 1 93 ? -24.244 -7.806 15.520 1.00 44.00 93 VAL A CA 1
ATOM 743 C C . VAL A 1 93 ? -25.657 -7.868 14.958 1.00 44.00 93 VAL A C 1
ATOM 745 O O . VAL A 1 93 ? -26.543 -7.138 15.389 1.00 44.00 93 VAL A O 1
ATOM 748 N N . LYS A 1 94 ? -25.856 -8.709 13.940 1.00 45.81 94 LYS A N 1
ATOM 749 C CA . LYS A 1 94 ? -27.155 -9.288 13.567 1.00 45.81 94 LYS A CA 1
ATOM 750 C C . LYS A 1 94 ? -26.924 -10.368 12.519 1.00 45.81 94 LYS A C 1
ATOM 752 O O . LYS A 1 94 ? -26.596 -10.070 11.379 1.00 45.81 94 LYS A O 1
ATOM 757 N N . GLY A 1 95 ? -27.091 -11.617 12.941 1.00 41.62 95 GLY A N 1
ATOM 758 C CA . GLY A 1 95 ? -27.005 -12.762 12.041 1.00 41.62 95 GLY A CA 1
ATOM 759 C C . GLY A 1 95 ? -26.566 -14.084 12.661 1.00 41.62 95 GLY A C 1
ATOM 760 O O . GLY A 1 95 ? -26.126 -14.953 11.923 1.0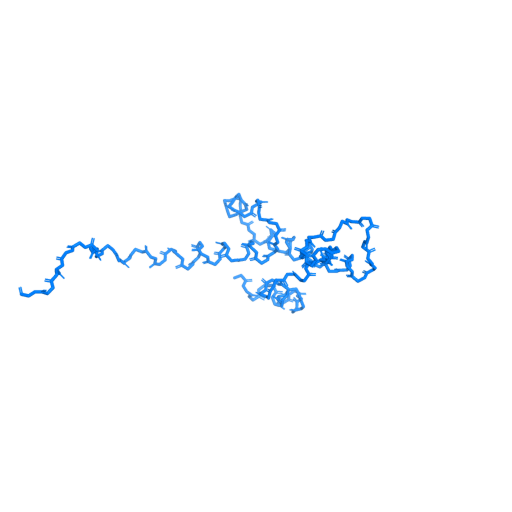0 41.62 95 GLY A O 1
ATOM 761 N N . SER A 1 96 ? -26.690 -14.285 13.979 1.00 50.62 96 SER A N 1
ATOM 762 C CA . SER A 1 96 ? -26.870 -15.653 14.478 1.00 50.62 96 SER A CA 1
ATOM 763 C C . SER A 1 96 ? -28.222 -16.150 13.973 1.00 50.62 96 SER A C 1
ATOM 765 O O . SER A 1 96 ? -29.237 -15.860 14.596 1.00 50.62 96 SER A O 1
ATOM 767 N N . LEU A 1 97 ? -28.242 -16.831 12.828 1.00 42.00 97 LEU A N 1
ATOM 768 C CA . LEU A 1 97 ? -29.320 -17.729 12.420 1.00 42.00 97 LEU A CA 1
ATOM 769 C C . LEU A 1 97 ? -28.711 -18.894 11.625 1.00 42.00 97 LEU A C 1
ATOM 771 O O . LEU A 1 97 ? -28.540 -18.844 10.413 1.00 42.00 97 LEU A O 1
ATOM 775 N N . THR A 1 98 ? -28.344 -19.926 12.387 1.00 42.03 98 THR A N 1
ATOM 776 C CA . THR A 1 98 ? -28.634 -21.341 12.104 1.00 42.03 98 THR A CA 1
ATOM 777 C C . THR A 1 98 ? -28.422 -21.832 10.666 1.00 42.03 98 THR A C 1
ATOM 779 O O . THR A 1 98 ? -29.362 -21.901 9.878 1.00 42.03 98 THR A O 1
ATOM 782 N N . PHE A 1 99 ? -27.220 -22.333 10.373 1.00 41.50 99 PHE A N 1
ATOM 783 C CA . PHE A 1 99 ? -27.058 -23.413 9.396 1.00 41.50 99 PHE A CA 1
ATOM 784 C C . PHE A 1 99 ? -27.162 -24.745 10.141 1.00 41.50 99 PHE A C 1
ATOM 786 O O . PHE A 1 99 ? -26.239 -25.141 10.848 1.00 41.50 99 PHE A O 1
ATOM 793 N N . GLY A 1 100 ? -28.307 -25.415 10.024 1.00 38.75 100 GLY A N 1
ATOM 794 C CA . GLY A 1 100 ? -28.514 -26.712 10.656 1.00 38.75 100 GLY A CA 1
ATOM 795 C C . GLY A 1 100 ? -29.899 -27.283 10.397 1.00 38.75 100 GLY A C 1
ATOM 796 O O . GLY A 1 100 ? -30.774 -27.165 11.242 1.00 38.75 100 GLY A O 1
ATOM 797 N N . ASN A 1 101 ? -30.021 -27.961 9.256 1.00 43.00 101 ASN A N 1
ATOM 798 C CA . ASN A 1 101 ? -31.009 -28.995 8.940 1.00 43.00 101 ASN A CA 1
ATOM 799 C C . ASN A 1 101 ? -32.452 -28.552 8.679 1.00 43.00 101 ASN A C 1
ATOM 801 O O . ASN A 1 101 ? -33.245 -28.416 9.599 1.00 43.00 101 ASN A O 1
ATOM 805 N N . LEU A 1 102 ? -32.815 -28.536 7.396 1.00 36.66 102 LEU A N 1
ATOM 806 C CA . LEU A 1 102 ? -33.996 -29.248 6.903 1.00 36.66 102 LEU A CA 1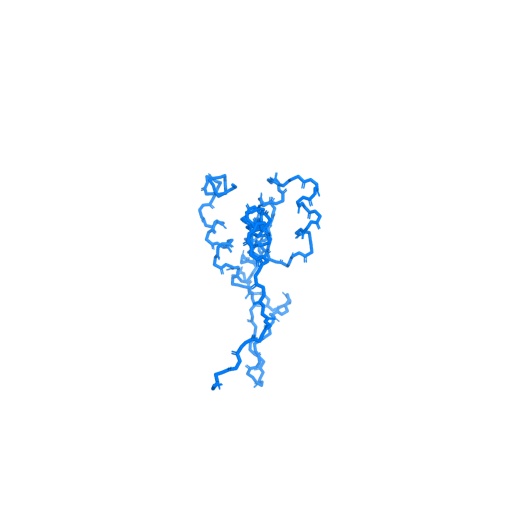
ATOM 807 C C . LEU A 1 102 ? -33.700 -29.711 5.468 1.00 36.66 102 LEU A C 1
ATOM 809 O O . LEU A 1 102 ? -33.532 -28.910 4.552 1.00 36.66 102 LEU A O 1
ATOM 813 N N . HIS A 1 103 ? -33.554 -31.026 5.319 1.00 35.66 103 HIS A N 1
ATOM 814 C CA . HIS A 1 103 ? -33.560 -31.734 4.043 1.00 35.66 103 HIS A CA 1
ATOM 815 C C . HIS A 1 103 ? -35.015 -31.790 3.544 1.00 35.66 103 HIS A C 1
ATOM 817 O O . HIS A 1 103 ? -35.901 -31.985 4.379 1.00 35.66 103 HIS A O 1
ATOM 823 N N . PRO A 1 104 ? -35.305 -31.646 2.240 1.00 46.88 104 PRO A N 1
ATOM 824 C CA . PRO A 1 104 ? -36.655 -31.863 1.746 1.00 46.88 104 PRO A CA 1
ATOM 825 C C . PRO A 1 104 ? -36.900 -33.372 1.609 1.00 46.88 104 PRO A C 1
ATOM 827 O O . PRO A 1 104 ? -36.057 -34.076 1.047 1.00 46.88 104 PRO A O 1
ATOM 830 N N . ILE A 1 105 ? -37.993 -33.854 2.205 1.00 42.66 105 ILE A N 1
ATOM 831 C CA . ILE A 1 105 ? -39.085 -34.697 1.666 1.00 42.66 105 ILE A CA 1
ATOM 832 C C . ILE A 1 105 ? -40.125 -34.805 2.786 1.00 42.66 105 ILE A C 1
ATOM 834 O O . ILE A 1 105 ? -39.735 -35.187 3.912 1.00 42.66 105 ILE A O 1
#

Organism: Cephalotus follicularis (NCBI:txid3775)

Foldseek 3Di:
DLVQQCVVPVVLSCCLAVHQPAAWDQPPVRDTDGDDPVPDDPVNVVSVVSFVVSLVSLCVPDDPVLCVQCVPPPTSNSSVVSVCCVVVVVPPPDDPDDPDDDDDD

Sequence (105 aa):
MTIFIQTLDFNLWDIIIDGPELPHTISKEGVKTLKPRSLYTDDDTKKVQLNAKSKQVIIRALNSNEFNQVSSCATAKEMWDRLKVTYEGTNQVKGSLTFGNLHPI

pLDDT: mean 78.37, std 16.03, range [35.66, 92.44]

Secondary structure (DSSP, 8-state):
-HHHHHHH-HHHHHHHHH-----EEE-TTS-EEEPPGGG--HHHHHHHHHHHHHHHHHHHT--HHHHHHHTT-SSHHHHHHHHHHHHHGGG--------------

InterPro domains:
  IPR061502 Copia/RE1/RE2-like, N-terminal domain [PF14223] (35-95)

Radius of gyration: 19.19 Å; chains: 1; bounding box: 57×51×36 Å